Protein AF-A0A5Y6IS08-F1 (afdb_monomer_lite)

InterPro domains:
  IPR002104 Integrase, catalytic domain [PS51898] (39-95)
  IPR011010 DNA breaking-rejoining enzyme, catalytic core [SSF56349] (40-89)
  IPR013762 Integrase-like, catalytic domain superfamily [G3DSA:1.10.443.10] (36-94)

pLDDT: mean 76.19, std 16.87, range [39.12, 93.0]

Foldseek 3Di:
DDDDDDPDPPPPPPPPVDVDDDPVVVVVVVQVVQVVDPPHDNDDDPVVLVVVLVPDPDPVVSVLSVCCVVPVDDPVRSVPDDPVVDDCDPPGDPD

Sequence (95 aa):
MSQPPLPAVCTQAASALLPVAIDYPAALALRQMAMQHDDYPKYLLAPEVSALLHYVPDLHRRMLLATLWNTGARINEALALTRGDFSLAPPYPFV

Organism: Salmonella enterica (NCBI:txid28901)

Radius of gyration: 17.57 Å; chains: 1; bounding box: 34×54×38 Å

Secondary structure (DSSP, 8-state):
-PPPPPP-----------SS---HHHHHHHHHHHHT-TTS-----HHHHHHHHHH---HHHHHHHHHHHHH---HHHHHH--GGG---PSSPP--

Structure (mmCIF, N/CA/C/O backbone):
data_AF-A0A5Y6IS08-F1
#
_entry.id   AF-A0A5Y6IS08-F1
#
loop_
_atom_site.group_PDB
_atom_site.id
_atom_site.type_symbol
_atom_site.label_atom_id
_atom_site.label_alt_id
_atom_site.label_comp_id
_atom_site.label_asym_id
_atom_site.label_entity_id
_atom_site.label_seq_id
_atom_site.pdbx_PDB_ins_code
_atom_site.Cartn_x
_atom_site.Cartn_y
_atom_site.Cartn_z
_atom_site.occupancy
_atom_site.B_iso_or_equiv
_atom_site.auth_seq_id
_atom_site.auth_comp_id
_atom_site.auth_asym_id
_atom_site.auth_atom_id
_atom_site.pdbx_PDB_model_num
ATOM 1 N N . MET A 1 1 ? 19.504 39.598 -6.199 1.00 39.12 1 MET A N 1
ATOM 2 C CA . MET A 1 1 ? 18.992 38.507 -7.052 1.00 39.12 1 MET A CA 1
ATOM 3 C C . MET A 1 1 ? 18.890 37.271 -6.180 1.00 39.12 1 MET A C 1
ATOM 5 O O . MET A 1 1 ? 19.896 36.812 -5.662 1.00 39.12 1 MET A O 1
ATOM 9 N N . SER A 1 2 ? 17.661 36.872 -5.890 1.00 44.09 2 SER A N 1
ATOM 10 C CA . SER A 1 2 ? 17.251 35.823 -4.957 1.00 44.09 2 SER A CA 1
ATOM 11 C C . SER A 1 2 ? 17.618 34.431 -5.486 1.00 44.09 2 SER A C 1
ATOM 13 O O . SER A 1 2 ? 17.112 34.020 -6.526 1.00 44.09 2 SER A O 1
ATOM 15 N N . GLN A 1 3 ? 18.486 33.706 -4.775 1.00 51.00 3 GLN A N 1
ATOM 16 C CA . GLN A 1 3 ? 18.707 32.273 -5.000 1.00 51.00 3 GLN A CA 1
ATOM 17 C C . GLN A 1 3 ? 17.576 31.453 -4.347 1.00 51.00 3 GLN A C 1
ATOM 19 O O . GLN A 1 3 ? 17.152 31.796 -3.241 1.00 51.00 3 GLN A O 1
ATOM 24 N N . PRO A 1 4 ? 17.080 30.385 -4.998 1.00 57.38 4 PRO A N 1
ATOM 25 C CA . PRO A 1 4 ? 16.069 29.503 -4.424 1.00 57.38 4 PRO A CA 1
ATOM 26 C C . PRO A 1 4 ? 16.672 28.608 -3.322 1.00 57.38 4 PRO A C 1
ATOM 28 O O . PRO A 1 4 ? 17.871 28.318 -3.360 1.00 57.38 4 PRO A O 1
ATOM 31 N N . PRO A 1 5 ? 15.871 28.152 -2.341 1.00 50.88 5 PRO A N 1
ATOM 32 C CA . PRO A 1 5 ? 16.343 27.237 -1.309 1.00 50.88 5 PRO A CA 1
ATOM 33 C C . PRO A 1 5 ? 16.646 25.854 -1.908 1.00 50.88 5 PRO A C 1
ATOM 35 O O . PRO A 1 5 ? 15.875 25.317 -2.703 1.00 50.88 5 PRO A O 1
ATOM 38 N N . LEU A 1 6 ? 17.801 25.305 -1.526 1.00 51.69 6 LEU A N 1
ATOM 39 C CA . LEU A 1 6 ? 18.294 23.972 -1.883 1.00 51.69 6 LEU A CA 1
ATOM 40 C C . LEU A 1 6 ? 17.286 22.872 -1.487 1.00 51.69 6 LEU A C 1
ATOM 42 O O . LEU A 1 6 ? 16.556 23.046 -0.507 1.00 51.69 6 LEU A O 1
ATOM 46 N N . PRO A 1 7 ? 17.239 21.736 -2.213 1.00 46.62 7 PRO A N 1
ATOM 47 C CA . PRO A 1 7 ? 16.308 20.656 -1.917 1.00 46.62 7 PRO A CA 1
ATOM 48 C C . PRO A 1 7 ? 16.568 20.120 -0.509 1.00 46.62 7 PRO A C 1
ATOM 50 O O . PRO A 1 7 ? 17.718 19.977 -0.091 1.00 46.62 7 PRO A O 1
ATOM 53 N N . ALA A 1 8 ? 15.485 19.846 0.217 1.00 46.06 8 ALA A N 1
ATOM 54 C CA . ALA A 1 8 ? 15.520 19.287 1.556 1.00 46.06 8 ALA A CA 1
ATOM 55 C C . ALA A 1 8 ? 16.433 18.054 1.581 1.00 46.06 8 ALA A C 1
ATOM 57 O O . ALA A 1 8 ? 16.131 17.025 0.974 1.00 46.06 8 ALA A O 1
ATOM 58 N N . VAL A 1 9 ? 17.563 18.175 2.280 1.00 43.22 9 VAL A N 1
ATOM 59 C CA . VAL A 1 9 ? 18.381 17.033 2.675 1.00 43.22 9 VAL A CA 1
ATOM 60 C C . VAL A 1 9 ? 17.467 16.148 3.507 1.00 43.22 9 VAL A C 1
ATOM 62 O O . VAL A 1 9 ? 17.082 16.501 4.620 1.00 43.22 9 VAL A O 1
ATOM 65 N N . CYS A 1 10 ? 17.053 15.026 2.928 1.00 44.25 10 CYS A N 1
ATOM 66 C CA . CYS A 1 10 ? 16.355 13.988 3.658 1.00 44.25 10 CYS A CA 1
ATOM 67 C C . CYS A 1 10 ? 17.396 13.397 4.610 1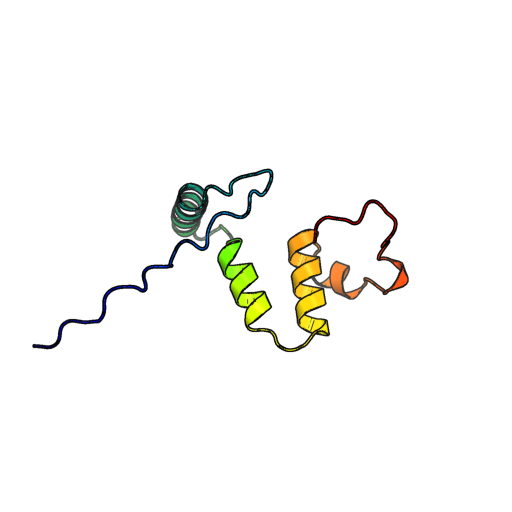.00 44.25 10 CYS A C 1
ATOM 69 O O . CYS A 1 10 ? 18.244 12.605 4.199 1.00 44.25 10 CYS A O 1
ATOM 71 N N . THR A 1 11 ? 17.418 13.886 5.849 1.00 44.03 11 THR A N 1
ATOM 72 C CA . THR A 1 11 ? 18.250 13.343 6.917 1.00 44.03 11 THR A CA 1
ATOM 73 C C . THR A 1 11 ? 17.986 11.845 6.958 1.00 44.03 11 THR A C 1
ATOM 75 O O . THR A 1 11 ? 16.860 11.433 7.233 1.00 44.03 11 THR A O 1
ATOM 78 N N . GLN A 1 12 ? 18.992 11.036 6.614 1.00 49.50 12 GLN A N 1
ATOM 79 C CA . GLN A 1 12 ? 18.935 9.585 6.755 1.00 49.50 12 GLN A CA 1
ATOM 80 C C . GLN A 1 12 ? 18.659 9.298 8.231 1.00 49.50 12 GLN A C 1
ATOM 82 O O . GLN A 1 12 ? 19.554 9.382 9.072 1.00 49.50 12 GLN A O 1
ATOM 87 N N . ALA A 1 13 ? 17.394 9.037 8.560 1.00 47.00 13 ALA A N 1
ATOM 88 C CA . ALA A 1 13 ? 17.035 8.482 9.848 1.00 47.00 13 ALA A CA 1
ATOM 89 C C . ALA A 1 13 ? 17.784 7.155 9.952 1.00 47.00 13 ALA A C 1
ATOM 91 O O . ALA A 1 13 ? 17.696 6.332 9.038 1.00 47.00 13 ALA A O 1
ATOM 92 N N . ALA A 1 14 ? 18.584 7.029 11.013 1.00 43.03 14 ALA A N 1
ATOM 93 C CA . ALA A 1 14 ? 19.450 5.891 11.270 1.00 43.03 14 ALA A CA 1
ATOM 94 C C . ALA A 1 14 ? 18.735 4.595 10.894 1.00 43.03 14 ALA A C 1
ATOM 96 O O . ALA A 1 14 ? 17.626 4.338 11.365 1.00 43.03 14 ALA A O 1
ATOM 97 N N . SER A 1 15 ? 19.370 3.828 10.011 1.00 45.75 15 SER A N 1
ATOM 98 C CA . SER A 1 15 ? 18.913 2.531 9.548 1.00 45.75 15 SER A CA 1
ATOM 99 C C . SER A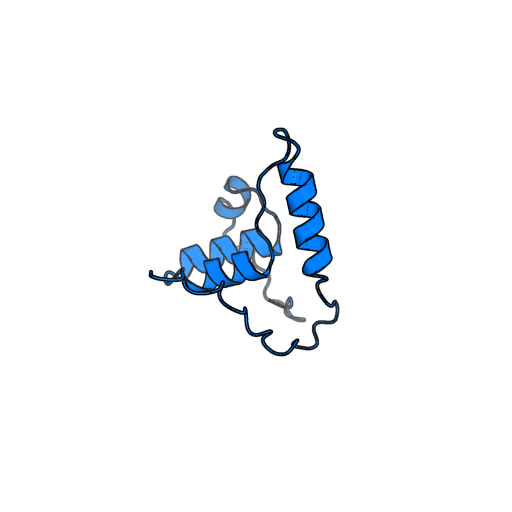 1 15 ? 18.606 1.678 10.774 1.00 45.75 15 SER A C 1
ATOM 101 O O . SER A 1 15 ? 19.511 1.130 11.404 1.00 45.75 15 SER A O 1
ATOM 103 N N . ALA A 1 16 ? 17.329 1.583 11.148 1.00 47.72 16 ALA A N 1
ATOM 104 C CA . ALA A 1 16 ? 16.889 0.477 11.971 1.00 47.72 16 ALA A CA 1
ATOM 105 C C . ALA A 1 16 ? 17.374 -0.776 11.238 1.00 47.72 16 ALA A C 1
ATOM 107 O O . ALA A 1 16 ? 17.191 -0.875 10.023 1.00 47.72 16 ALA A O 1
ATOM 108 N N . LEU A 1 17 ? 18.081 -1.656 11.949 1.00 46.50 17 LEU A N 1
ATOM 109 C CA . LEU A 1 17 ? 18.603 -2.924 11.443 1.00 46.50 17 LEU A CA 1
ATOM 110 C C . LEU A 1 17 ? 17.421 -3.822 11.051 1.00 46.50 17 LEU A C 1
ATOM 112 O O . LEU A 1 17 ? 17.061 -4.757 11.759 1.00 46.50 17 LEU A O 1
ATOM 116 N N . LEU A 1 18 ? 16.770 -3.489 9.941 1.00 50.16 18 LEU A N 1
ATOM 117 C CA . LEU A 1 18 ? 15.838 -4.358 9.260 1.00 50.16 18 LEU A CA 1
ATOM 118 C C . LEU A 1 18 ? 16.684 -5.452 8.590 1.00 50.16 18 LEU A C 1
ATOM 120 O O . LEU A 1 18 ? 17.733 -5.134 8.024 1.00 50.16 18 LEU A O 1
ATOM 124 N N . PRO A 1 19 ? 16.258 -6.727 8.624 1.00 56.09 19 PRO A N 1
ATOM 125 C CA . PRO A 1 19 ? 17.007 -7.848 8.042 1.00 56.09 19 PRO A CA 1
ATOM 126 C C . PRO A 1 19 ? 17.357 -7.676 6.554 1.00 56.09 19 PRO A C 1
ATOM 128 O O . PRO A 1 19 ? 18.231 -8.370 6.043 1.00 56.09 19 PRO A O 1
ATOM 131 N N . VAL A 1 20 ? 16.686 -6.748 5.865 1.00 57.00 20 VAL A N 1
ATOM 132 C CA . VAL A 1 20 ? 16.954 -6.336 4.487 1.00 57.00 20 VAL A CA 1
ATOM 133 C C . VAL A 1 20 ? 17.142 -4.820 4.462 1.00 57.00 20 VAL A C 1
ATOM 135 O O . VAL A 1 20 ? 16.212 -4.064 4.752 1.00 57.00 20 VAL A O 1
ATOM 138 N N . ALA A 1 21 ? 18.342 -4.369 4.096 1.00 64.44 21 ALA A N 1
ATOM 139 C CA . ALA A 1 21 ? 18.572 -2.976 3.739 1.00 64.44 21 ALA A CA 1
ATOM 140 C C . ALA A 1 21 ? 17.846 -2.689 2.415 1.00 64.44 21 ALA A C 1
ATOM 142 O O . ALA A 1 21 ? 18.071 -3.369 1.417 1.00 64.44 21 ALA A O 1
ATOM 143 N N . ILE A 1 22 ? 16.940 -1.711 2.409 1.00 71.19 22 ILE A N 1
ATOM 144 C CA . ILE A 1 22 ? 16.277 -1.279 1.176 1.00 71.19 22 ILE A CA 1
ATOM 145 C C . ILE A 1 22 ? 17.248 -0.365 0.427 1.00 71.19 22 ILE A C 1
ATOM 147 O O . ILE A 1 22 ? 17.510 0.756 0.871 1.00 71.19 22 ILE A O 1
ATOM 151 N N . ASP A 1 23 ? 17.751 -0.824 -0.721 1.00 83.06 23 ASP A N 1
ATOM 152 C CA . ASP A 1 23 ? 18.629 -0.046 -1.602 1.00 83.06 23 ASP A CA 1
ATOM 153 C C . ASP A 1 23 ? 17.855 1.087 -2.293 1.00 83.06 23 ASP A C 1
ATOM 155 O O . ASP A 1 23 ? 17.450 1.016 -3.456 1.00 83.06 23 ASP A O 1
ATOM 159 N N . TYR A 1 24 ? 17.641 2.172 -1.552 1.00 81.62 24 TYR A N 1
ATOM 160 C CA . TYR A 1 24 ? 16.876 3.331 -2.003 1.00 81.62 24 TYR A CA 1
ATOM 161 C C . TYR A 1 24 ? 17.383 3.957 -3.321 1.00 81.62 24 TYR A C 1
ATOM 163 O O . TYR A 1 24 ? 16.549 4.267 -4.176 1.00 81.62 24 TYR A O 1
ATOM 171 N N . PRO A 1 25 ? 18.705 4.104 -3.562 1.00 85.06 25 PRO A N 1
ATOM 172 C CA . PRO A 1 25 ? 19.205 4.633 -4.832 1.00 85.06 25 PRO A CA 1
ATOM 173 C C . PRO A 1 25 ? 18.830 3.755 -6.032 1.00 85.06 25 PRO A C 1
ATOM 175 O O . PRO A 1 25 ? 18.459 4.275 -7.084 1.00 85.06 25 PRO A O 1
ATOM 178 N N . ALA A 1 26 ? 18.873 2.430 -5.867 1.00 85.88 26 ALA A N 1
ATOM 179 C CA . ALA A 1 26 ? 18.485 1.490 -6.912 1.00 85.88 26 ALA A CA 1
ATOM 180 C C . ALA A 1 26 ? 16.979 1.578 -7.200 1.00 85.88 26 ALA A C 1
ATOM 182 O O . ALA A 1 26 ? 16.568 1.647 -8.358 1.00 85.88 26 ALA A O 1
ATOM 183 N N . ALA A 1 27 ? 16.154 1.666 -6.154 1.00 87.00 27 ALA A N 1
ATOM 184 C CA . ALA A 1 27 ? 14.709 1.809 -6.301 1.00 87.00 27 ALA A CA 1
ATOM 185 C C . ALA A 1 27 ? 14.313 3.120 -7.013 1.00 87.00 27 ALA A C 1
ATOM 187 O O . ALA A 1 27 ? 13.386 3.132 -7.828 1.00 87.00 27 ALA A O 1
ATOM 188 N N . LEU A 1 28 ? 15.042 4.213 -6.755 1.00 87.44 28 LEU A N 1
ATOM 189 C CA . LEU A 1 28 ? 14.849 5.486 -7.450 1.00 87.44 28 LEU A CA 1
ATOM 190 C C . LEU A 1 28 ? 15.253 5.399 -8.929 1.00 87.44 28 LEU A C 1
ATOM 192 O O . LEU A 1 28 ? 14.520 5.897 -9.783 1.00 87.44 28 LEU A O 1
ATOM 196 N N . ALA A 1 29 ? 16.373 4.741 -9.240 1.00 88.06 29 ALA A N 1
ATOM 197 C CA . ALA A 1 29 ? 16.817 4.530 -10.617 1.00 88.06 29 ALA A CA 1
ATOM 198 C C . ALA A 1 29 ? 15.799 3.705 -11.423 1.00 88.06 29 ALA A C 1
ATOM 200 O O . ALA A 1 29 ? 15.441 4.089 -12.536 1.00 88.06 29 ALA A O 1
ATOM 201 N N . LEU A 1 30 ? 15.254 2.631 -10.837 1.00 86.88 30 LEU A N 1
ATOM 202 C CA . LEU A 1 30 ? 14.202 1.822 -11.466 1.00 86.88 30 LEU A CA 1
ATOM 203 C C . LEU A 1 30 ? 12.946 2.640 -11.764 1.00 86.88 30 LEU A C 1
ATOM 205 O O . LEU A 1 30 ? 12.366 2.507 -12.838 1.00 86.88 30 LEU A O 1
ATOM 209 N N . ARG A 1 31 ? 12.552 3.538 -10.854 1.00 88.38 31 ARG A N 1
ATOM 210 C CA . ARG A 1 31 ? 11.431 4.446 -11.112 1.00 88.38 31 ARG A CA 1
ATOM 211 C C . ARG A 1 31 ? 11.741 5.397 -12.258 1.00 88.38 31 ARG A C 1
ATOM 213 O O . ARG A 1 31 ? 10.879 5.612 -13.099 1.00 88.38 31 ARG A O 1
ATOM 220 N N . GLN A 1 32 ? 12.934 5.986 -12.287 1.00 86.38 32 GLN A N 1
ATOM 221 C CA . GLN A 1 32 ? 13.330 6.897 -13.363 1.00 86.38 32 GLN A CA 1
ATOM 222 C C . GLN A 1 32 ? 13.314 6.192 -14.721 1.00 86.38 32 GLN A C 1
ATOM 224 O O . GLN A 1 32 ? 12.855 6.781 -15.693 1.00 86.38 32 GLN A O 1
ATOM 229 N N . MET A 1 33 ? 13.738 4.929 -14.773 1.00 87.38 33 MET A N 1
ATOM 230 C CA . MET A 1 33 ? 13.610 4.085 -15.962 1.00 87.38 33 MET A CA 1
ATOM 231 C C . MET A 1 33 ? 12.142 3.817 -16.310 1.00 87.38 33 MET A C 1
ATOM 233 O O . MET A 1 33 ? 11.741 4.020 -17.449 1.00 87.38 33 MET A O 1
ATOM 237 N N . ALA A 1 34 ? 11.310 3.437 -15.336 1.00 85.94 34 ALA A N 1
ATOM 238 C CA . ALA A 1 34 ? 9.883 3.206 -15.560 1.00 85.94 34 ALA A CA 1
ATOM 239 C C . ALA A 1 34 ? 9.151 4.473 -16.038 1.00 85.94 34 ALA A C 1
ATOM 241 O O . ALA A 1 34 ? 8.279 4.388 -16.887 1.00 85.94 34 ALA A O 1
ATOM 242 N N . MET A 1 35 ? 9.539 5.658 -15.557 1.00 84.81 35 MET A N 1
ATOM 243 C CA . MET A 1 35 ? 8.978 6.945 -15.988 1.00 84.81 35 MET A CA 1
ATOM 244 C C . MET A 1 35 ? 9.335 7.326 -17.429 1.00 84.81 35 MET A C 1
ATOM 246 O O . MET A 1 35 ? 8.672 8.195 -17.988 1.00 84.81 35 MET A O 1
ATOM 250 N N . GLN A 1 36 ? 10.368 6.721 -18.024 1.00 86.38 36 GLN A N 1
ATOM 251 C CA . GLN A 1 36 ? 10.695 6.910 -19.444 1.00 86.38 36 GLN A CA 1
ATOM 252 C C . GLN A 1 36 ? 9.743 6.134 -20.364 1.00 86.38 36 GLN A C 1
ATOM 254 O O . GLN A 1 36 ? 9.742 6.362 -21.571 1.00 86.38 36 GLN A O 1
ATOM 259 N N . HIS A 1 37 ? 8.938 5.231 -19.802 1.00 82.88 37 HIS A N 1
ATOM 260 C CA . HIS A 1 37 ? 7.980 4.420 -20.527 1.00 82.88 37 HIS A CA 1
ATOM 261 C C . HIS A 1 37 ? 6.553 4.754 -20.071 1.00 82.88 37 HIS A C 1
ATOM 263 O O . HIS A 1 37 ? 6.169 4.469 -18.938 1.00 82.88 37 HIS A O 1
ATOM 269 N N . ASP A 1 38 ? 5.741 5.310 -20.971 1.00 77.56 38 ASP A N 1
ATOM 270 C CA . ASP A 1 38 ? 4.359 5.712 -20.664 1.00 77.56 38 ASP A CA 1
ATOM 271 C C . ASP A 1 38 ? 3.429 4.535 -20.304 1.00 77.56 38 ASP A C 1
ATOM 273 O O . ASP A 1 38 ? 2.398 4.736 -19.663 1.00 77.56 38 ASP A O 1
ATOM 277 N N . ASP A 1 39 ? 3.807 3.304 -20.663 1.00 83.75 39 ASP A N 1
ATOM 278 C CA . 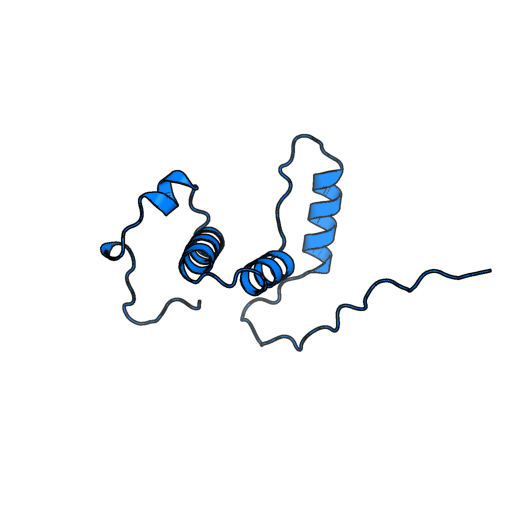ASP A 1 39 ? 3.024 2.090 -20.398 1.00 83.75 39 ASP A C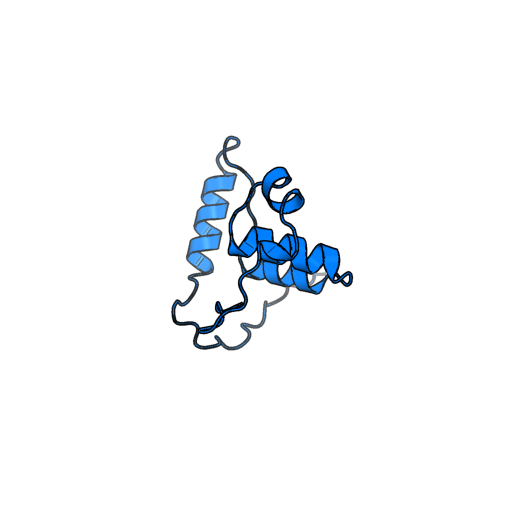A 1
ATOM 279 C C . ASP A 1 39 ? 3.150 1.571 -18.954 1.00 83.75 39 ASP A C 1
ATOM 281 O O . ASP A 1 39 ? 2.384 0.696 -18.539 1.00 83.75 39 ASP A O 1
ATOM 285 N N . TYR A 1 40 ? 4.110 2.076 -18.169 1.00 83.38 40 TYR A N 1
ATOM 286 C CA . TYR A 1 40 ? 4.342 1.576 -16.815 1.00 83.38 40 TYR A CA 1
ATOM 287 C C . TYR A 1 40 ? 3.569 2.377 -15.761 1.00 83.38 40 TYR A C 1
ATOM 289 O O . TYR A 1 40 ? 3.540 3.612 -15.781 1.00 83.38 40 TYR A O 1
ATOM 297 N N . PRO A 1 41 ? 2.965 1.693 -14.774 1.00 80.81 41 PRO A N 1
ATOM 298 C CA . PRO A 1 41 ? 2.227 2.361 -13.719 1.00 80.81 41 PRO A CA 1
ATOM 299 C C . PRO A 1 41 ? 3.167 3.166 -12.818 1.00 80.81 41 PRO A C 1
ATOM 301 O O . PRO A 1 41 ? 4.248 2.721 -12.431 1.00 80.81 41 PRO A O 1
ATOM 304 N N . LYS A 1 42 ? 2.707 4.349 -12.410 1.00 86.69 42 LYS A N 1
ATOM 305 C CA . LYS A 1 42 ? 3.389 5.176 -11.411 1.00 86.69 42 LYS A CA 1
ATOM 306 C C . LYS A 1 42 ? 3.178 4.551 -10.032 1.00 86.69 42 LYS A C 1
ATOM 308 O O . LYS A 1 42 ? 2.062 4.556 -9.519 1.00 86.69 42 LYS A O 1
ATOM 313 N N . TYR A 1 43 ? 4.241 4.012 -9.444 1.00 86.69 43 TYR A N 1
ATOM 314 C CA . TYR A 1 43 ? 4.213 3.358 -8.132 1.00 86.69 43 TYR A CA 1
ATOM 315 C C . TYR A 1 43 ? 4.939 4.184 -7.063 1.00 86.69 43 TYR A C 1
ATOM 317 O O . TYR A 1 43 ? 5.834 4.972 -7.379 1.00 86.69 43 TYR A O 1
ATOM 325 N N . LEU A 1 44 ? 4.565 3.991 -5.794 1.00 85.88 44 LEU A N 1
ATOM 326 C CA . LEU A 1 44 ? 5.159 4.653 -4.624 1.00 85.88 44 LEU A CA 1
ATOM 327 C C . LEU A 1 44 ? 6.333 3.840 -4.051 1.00 85.88 44 LEU A C 1
ATOM 329 O O . LEU A 1 44 ? 6.331 2.612 -4.110 1.00 85.88 44 LEU A O 1
ATOM 333 N N . LEU A 1 45 ? 7.329 4.526 -3.487 1.00 87.69 45 LEU A N 1
ATOM 334 C CA . LEU A 1 45 ? 8.452 3.905 -2.776 1.00 87.69 45 LEU A CA 1
ATOM 335 C C . LEU A 1 45 ? 8.127 3.758 -1.284 1.00 87.69 45 LEU A C 1
ATOM 337 O O . LEU A 1 45 ? 7.326 4.511 -0.736 1.00 87.69 45 LEU A O 1
ATOM 341 N N . ALA A 1 46 ? 8.817 2.842 -0.602 1.00 84.31 46 ALA A N 1
ATOM 342 C CA . ALA A 1 46 ? 8.652 2.601 0.835 1.00 84.31 46 ALA A CA 1
ATOM 343 C C . ALA A 1 46 ? 8.642 3.878 1.716 1.00 84.31 46 ALA A C 1
ATOM 345 O O . ALA A 1 46 ? 7.711 4.034 2.509 1.00 84.31 46 ALA A O 1
ATOM 346 N N . PRO A 1 47 ? 9.590 4.833 1.587 1.00 83.75 47 PRO A N 1
ATOM 347 C CA . PRO A 1 47 ? 9.542 6.066 2.379 1.00 83.75 47 PRO A CA 1
ATOM 348 C C . PRO A 1 47 ? 8.351 6.972 2.044 1.00 83.75 47 PRO A C 1
ATOM 350 O O . PRO A 1 47 ? 7.855 7.667 2.925 1.00 83.75 47 PRO A O 1
ATOM 353 N N . GLU A 1 48 ? 7.851 6.953 0.809 1.00 87.69 48 GLU A N 1
ATOM 354 C CA . GLU A 1 48 ? 6.677 7.745 0.423 1.00 87.69 48 GLU A CA 1
ATOM 355 C C . GLU A 1 48 ? 5.393 7.142 0.982 1.00 87.69 48 GLU A C 1
ATOM 357 O O . GLU A 1 48 ? 4.517 7.877 1.428 1.00 87.69 48 GLU A O 1
ATOM 362 N N . VAL A 1 49 ? 5.292 5.811 1.012 1.00 86.88 49 VAL A N 1
ATOM 363 C CA . VAL A 1 49 ? 4.174 5.120 1.665 1.00 86.88 49 VAL A CA 1
ATOM 364 C C . VAL A 1 49 ? 4.207 5.357 3.172 1.00 86.88 49 VAL A C 1
ATOM 366 O O . VAL A 1 49 ? 3.168 5.637 3.763 1.00 86.88 49 VAL A O 1
ATOM 369 N N . SER A 1 50 ? 5.390 5.341 3.791 1.00 85.12 50 SER A N 1
ATOM 370 C CA . SER A 1 50 ? 5.552 5.705 5.204 1.00 85.12 50 SER A CA 1
ATOM 371 C C . SER A 1 50 ? 5.107 7.148 5.478 1.00 85.12 50 SER A C 1
ATOM 373 O O . SER A 1 50 ? 4.321 7.394 6.395 1.00 85.12 50 SER A O 1
ATOM 375 N N . ALA A 1 51 ? 5.514 8.099 4.630 1.00 87.62 51 ALA A N 1
ATOM 376 C CA . ALA A 1 51 ? 5.059 9.485 4.725 1.00 87.62 51 ALA A CA 1
ATOM 377 C C . ALA A 1 51 ? 3.535 9.597 4.541 1.00 87.62 51 ALA A C 1
ATOM 379 O O . ALA A 1 51 ? 2.865 10.281 5.311 1.00 87.62 51 ALA A O 1
ATOM 380 N N . LEU A 1 52 ? 2.965 8.879 3.570 1.00 88.25 52 LEU A N 1
ATOM 381 C CA . LEU A 1 52 ? 1.524 8.831 3.336 1.00 88.25 52 LEU A CA 1
ATOM 382 C C . LEU A 1 52 ? 0.777 8.302 4.566 1.00 88.25 52 LEU A C 1
ATOM 384 O O . LEU A 1 52 ? -0.201 8.914 4.988 1.00 88.25 52 LEU A O 1
ATOM 388 N N . LEU A 1 53 ? 1.252 7.220 5.188 1.00 87.62 53 LEU A N 1
ATOM 389 C CA . LEU A 1 53 ? 0.667 6.681 6.419 1.00 87.62 53 LEU A CA 1
ATOM 390 C C . LEU A 1 53 ? 0.788 7.654 7.601 1.00 87.62 53 LEU A C 1
ATOM 392 O O . LEU A 1 53 ? -0.109 7.692 8.443 1.00 87.62 53 LEU A O 1
ATOM 396 N N . HIS A 1 54 ? 1.855 8.458 7.654 1.00 87.81 54 HIS A N 1
ATOM 397 C CA . HIS A 1 54 ? 2.033 9.498 8.669 1.00 87.81 54 HIS A CA 1
ATOM 398 C C . HIS A 1 54 ? 1.031 10.653 8.511 1.00 87.81 54 HIS A C 1
ATOM 400 O O . HIS A 1 54 ? 0.519 11.162 9.506 1.00 87.81 54 HIS A O 1
ATOM 406 N N . TYR A 1 55 ? 0.703 11.041 7.276 1.00 89.44 55 TYR A N 1
ATOM 407 C CA . TYR A 1 55 ? -0.252 12.121 7.000 1.00 89.44 55 TYR A CA 1
ATOM 408 C C . TYR A 1 55 ? -1.725 11.716 7.120 1.00 89.44 55 TYR A C 1
ATOM 410 O O . TYR A 1 55 ? -2.592 12.585 7.047 1.00 89.44 55 TYR A O 1
ATOM 418 N N . VAL A 1 56 ? -2.037 10.430 7.297 1.00 90.31 56 VAL A N 1
ATOM 419 C CA . VAL A 1 56 ? -3.414 9.943 7.455 1.00 90.31 56 VAL A CA 1
ATOM 420 C C . VAL A 1 56 ? -3.754 9.850 8.950 1.00 90.31 56 VAL A C 1
ATOM 422 O O . VAL A 1 56 ? -3.345 8.893 9.612 1.00 90.31 56 VAL A O 1
ATOM 425 N N . PRO A 1 57 ? -4.525 10.809 9.507 1.00 88.00 57 PRO A N 1
ATOM 426 C CA . PRO A 1 57 ? -4.876 10.794 10.928 1.00 88.00 57 PRO A CA 1
ATOM 427 C C . PRO A 1 57 ? -5.962 9.760 11.257 1.00 88.00 57 PRO A C 1
ATOM 429 O O . PRO A 1 57 ? -6.082 9.335 12.403 1.00 88.00 57 PRO A O 1
ATOM 432 N N . ASP A 1 58 ? -6.764 9.360 10.265 1.00 92.38 58 ASP A N 1
ATOM 433 C CA . ASP A 1 58 ? -7.852 8.404 10.447 1.00 92.38 58 ASP A CA 1
ATOM 434 C C . ASP A 1 58 ? -7.327 6.966 10.526 1.00 92.38 58 ASP A C 1
ATOM 436 O O . ASP A 1 58 ? -6.707 6.455 9.589 1.00 92.38 58 ASP A O 1
ATOM 440 N N . LEU A 1 59 ? -7.613 6.293 11.643 1.00 89.50 59 LEU A N 1
ATOM 441 C CA . LEU A 1 59 ? -7.135 4.936 11.902 1.00 89.50 59 LEU A CA 1
ATOM 442 C C . LEU A 1 59 ? -7.658 3.935 10.867 1.00 89.50 59 LEU A C 1
ATOM 444 O O . LEU A 1 59 ? -6.916 3.040 10.471 1.00 89.50 59 LEU A O 1
ATOM 448 N N . HIS A 1 60 ? -8.909 4.079 10.424 1.00 88.69 60 HIS A N 1
ATOM 449 C CA . HIS A 1 60 ? -9.519 3.140 9.486 1.00 88.69 60 HIS A CA 1
ATOM 450 C C . HIS A 1 60 ? -8.858 3.220 8.105 1.00 88.69 60 HIS A C 1
ATOM 452 O O . HIS A 1 60 ? -8.430 2.204 7.557 1.00 88.69 60 HIS A O 1
ATOM 458 N N . ARG A 1 61 ? -8.669 4.434 7.578 1.00 89.69 61 ARG A N 1
ATOM 459 C CA . ARG A 1 61 ? -7.917 4.663 6.335 1.00 89.69 61 ARG A CA 1
ATOM 460 C C . ARG A 1 61 ? -6.467 4.217 6.456 1.00 89.69 61 ARG A C 1
ATOM 462 O O . ARG A 1 61 ? -5.952 3.592 5.533 1.00 89.69 61 ARG A O 1
ATOM 469 N N . ARG A 1 62 ? -5.816 4.498 7.589 1.00 90.25 62 ARG A N 1
ATOM 470 C CA . ARG A 1 62 ? -4.437 4.061 7.838 1.00 90.25 62 ARG A CA 1
ATOM 471 C C . ARG A 1 62 ? -4.324 2.539 7.844 1.00 90.25 62 ARG A C 1
ATOM 473 O O . ARG A 1 62 ? -3.400 2.011 7.238 1.00 90.25 62 ARG A O 1
ATOM 480 N N . MET A 1 63 ? -5.270 1.844 8.478 1.00 89.19 63 MET A N 1
ATOM 481 C CA . MET A 1 63 ? -5.339 0.382 8.469 1.00 89.19 63 MET A CA 1
ATOM 482 C C . MET A 1 63 ? -5.507 -0.147 7.044 1.00 89.19 63 MET A C 1
ATOM 484 O O . MET A 1 63 ? -4.722 -0.992 6.637 1.00 89.19 63 MET A O 1
ATOM 488 N N . LEU A 1 64 ? -6.457 0.384 6.266 1.00 89.81 64 LEU A N 1
ATOM 489 C CA . LEU A 1 64 ? -6.667 -0.032 4.876 1.00 89.81 64 LEU A CA 1
ATOM 490 C C . LEU A 1 64 ? -5.390 0.122 4.036 1.00 89.81 64 LEU A C 1
ATOM 492 O O . LEU A 1 64 ? -4.982 -0.810 3.348 1.00 89.81 64 LEU A O 1
ATOM 496 N N . LEU A 1 65 ? -4.738 1.282 4.118 1.00 90.19 65 LEU A N 1
ATOM 497 C CA . LEU A 1 65 ? -3.503 1.566 3.385 1.00 90.19 65 LEU A CA 1
ATOM 498 C C . LEU A 1 65 ? -2.349 0.661 3.825 1.00 90.19 65 LEU A C 1
ATOM 500 O O . LEU A 1 65 ? -1.613 0.157 2.979 1.00 90.19 65 LEU A O 1
ATOM 504 N N . ALA A 1 66 ? -2.214 0.411 5.128 1.00 88.88 66 ALA A N 1
ATOM 505 C CA . ALA A 1 66 ? -1.220 -0.516 5.653 1.00 88.88 66 ALA A CA 1
ATOM 506 C C . ALA A 1 66 ? -1.492 -1.954 5.187 1.00 88.88 66 ALA A C 1
ATOM 508 O O . ALA A 1 66 ? -0.563 -2.655 4.800 1.00 88.88 66 ALA A O 1
ATOM 509 N N . THR A 1 67 ? -2.749 -2.404 5.167 1.00 88.94 67 THR A N 1
ATOM 510 C CA . THR A 1 67 ? -3.116 -3.731 4.655 1.00 88.94 67 THR A CA 1
ATOM 511 C C . THR A 1 67 ? -2.804 -3.853 3.167 1.00 88.94 67 THR A C 1
ATOM 513 O O . THR A 1 67 ? -2.193 -4.841 2.763 1.00 88.94 67 THR A O 1
ATOM 516 N N . LEU A 1 68 ? -3.147 -2.843 2.362 1.00 90.81 68 LEU A N 1
ATOM 517 C CA . LEU A 1 68 ? -2.816 -2.805 0.935 1.00 90.81 68 LEU A CA 1
ATOM 518 C C . LEU A 1 68 ? -1.301 -2.867 0.702 1.00 90.81 68 LEU A C 1
ATOM 520 O O . LEU A 1 68 ? -0.852 -3.640 -0.137 1.00 90.81 68 LEU A O 1
ATOM 524 N N . TRP A 1 69 ? -0.512 -2.105 1.464 1.00 87.69 69 TRP A N 1
ATOM 525 C CA . TRP A 1 69 ? 0.948 -2.110 1.348 1.00 87.69 69 TRP A CA 1
ATOM 526 C C . TRP A 1 69 ? 1.576 -3.446 1.763 1.00 87.69 69 TRP A C 1
ATOM 528 O O . TRP A 1 69 ? 2.450 -3.952 1.067 1.00 87.69 69 TRP A O 1
ATOM 538 N N . ASN A 1 70 ? 1.112 -4.040 2.866 1.00 85.69 70 ASN A N 1
ATOM 539 C CA . ASN A 1 70 ? 1.681 -5.281 3.394 1.00 85.69 70 ASN A CA 1
ATOM 540 C C . ASN A 1 70 ? 1.293 -6.529 2.584 1.00 85.69 70 ASN A C 1
ATOM 542 O O . ASN A 1 70 ? 2.036 -7.505 2.584 1.00 85.69 70 ASN A O 1
ATOM 546 N N . THR A 1 71 ? 0.132 -6.525 1.918 1.00 86.00 71 THR A N 1
ATOM 547 C CA . THR A 1 71 ? -0.400 -7.714 1.220 1.00 86.00 71 THR A CA 1
ATOM 548 C C . THR A 1 71 ? -0.456 -7.581 -0.300 1.00 86.00 71 THR A C 1
ATOM 550 O O . THR A 1 71 ? -0.536 -8.593 -0.990 1.00 86.00 71 THR A O 1
ATOM 553 N N . GLY A 1 72 ? -0.435 -6.360 -0.845 1.00 87.94 72 GLY A N 1
ATOM 554 C CA . GLY A 1 72 ? -0.624 -6.112 -2.277 1.00 87.94 72 GLY A CA 1
ATOM 555 C C . GLY A 1 72 ? -2.045 -6.390 -2.791 1.00 87.94 72 GLY A C 1
ATOM 556 O O . GLY A 1 72 ? -2.227 -6.546 -3.998 1.00 87.94 72 GLY A O 1
ATOM 557 N N . ALA A 1 73 ? -3.046 -6.479 -1.905 1.00 90.31 73 ALA A N 1
ATOM 558 C CA . ALA A 1 73 ? -4.430 -6.786 -2.269 1.00 90.31 73 ALA A CA 1
ATOM 559 C C . ALA A 1 73 ? -5.043 -5.745 -3.226 1.00 90.31 73 ALA A C 1
ATOM 561 O O . ALA A 1 73 ? -4.742 -4.549 -3.158 1.00 90.31 73 ALA A O 1
ATOM 562 N N . ARG A 1 74 ? -5.968 -6.172 -4.096 1.00 90.38 74 ARG A N 1
ATOM 563 C CA . ARG A 1 74 ? -6.778 -5.235 -4.894 1.00 90.38 74 ARG A CA 1
ATOM 564 C C . ARG A 1 74 ? -7.759 -4.493 -3.990 1.00 90.38 74 ARG A C 1
ATOM 566 O O . ARG A 1 74 ? -8.224 -5.039 -2.996 1.00 90.38 74 ARG A O 1
ATOM 573 N N . ILE A 1 75 ? -8.168 -3.281 -4.372 1.00 90.75 75 ILE A N 1
ATOM 574 C CA . ILE A 1 75 ? -9.077 -2.467 -3.545 1.00 90.75 75 ILE A CA 1
ATOM 575 C C . ILE A 1 7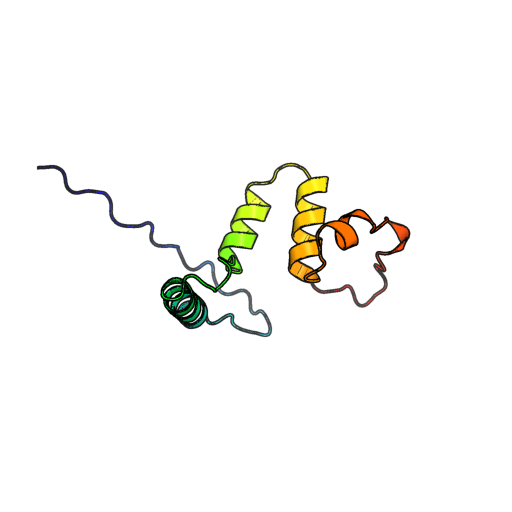5 ? -10.381 -3.197 -3.184 1.00 90.75 75 ILE A C 1
ATOM 577 O O . ILE A 1 75 ? -10.807 -3.155 -2.037 1.00 90.75 75 ILE A O 1
ATOM 581 N N . ASN A 1 76 ? -10.975 -3.933 -4.126 1.00 93.00 76 ASN A N 1
ATOM 582 C CA . ASN A 1 76 ? -12.201 -4.694 -3.873 1.00 93.00 76 ASN A CA 1
ATOM 583 C C . ASN A 1 76 ? -11.968 -5.892 -2.942 1.00 93.00 76 ASN A C 1
ATOM 585 O O . ASN A 1 76 ? -12.851 -6.235 -2.165 1.00 93.00 76 ASN A O 1
ATOM 589 N N . GLU A 1 77 ? -10.787 -6.510 -3.005 1.00 90.31 77 GLU A N 1
ATOM 590 C CA . GLU A 1 77 ? -10.401 -7.605 -2.109 1.00 90.31 77 GLU A CA 1
ATOM 591 C C . GLU A 1 77 ? -10.191 -7.057 -0.695 1.00 90.31 77 GLU A C 1
ATOM 593 O O . GLU A 1 77 ? -10.757 -7.581 0.256 1.00 90.31 77 GLU A O 1
ATOM 598 N N . ALA A 1 78 ? -9.467 -5.941 -0.566 1.00 89.94 78 ALA A N 1
ATOM 599 C CA . ALA A 1 78 ? -9.219 -5.285 0.712 1.00 89.94 78 ALA A CA 1
ATOM 600 C C . ALA A 1 78 ? -10.505 -4.775 1.384 1.00 89.94 78 ALA A C 1
ATOM 602 O O . ALA A 1 78 ? -10.624 -4.847 2.602 1.00 89.94 78 ALA A O 1
ATOM 603 N N . LEU A 1 79 ? -11.478 -4.286 0.607 1.00 89.50 79 LEU A N 1
ATOM 604 C CA . LEU A 1 79 ? -12.785 -3.861 1.123 1.00 89.50 79 LEU A CA 1
ATOM 605 C C . LEU A 1 79 ? -13.696 -5.034 1.507 1.00 89.50 79 LEU A C 1
ATOM 607 O O . LEU A 1 79 ? -14.600 -4.850 2.319 1.00 89.50 79 LEU A O 1
ATOM 611 N N . ALA A 1 80 ? -13.477 -6.219 0.935 1.00 91.56 80 ALA A N 1
ATOM 612 C CA . ALA A 1 80 ? -14.190 -7.433 1.319 1.00 91.56 80 ALA A CA 1
ATOM 613 C C . ALA A 1 80 ? -13.648 -8.049 2.620 1.00 91.56 80 ALA A C 1
ATOM 615 O O . ALA A 1 80 ? -14.330 -8.882 3.216 1.00 91.56 80 ALA A O 1
ATOM 616 N N . LEU A 1 81 ? -12.454 -7.639 3.070 1.00 88.12 81 LEU A N 1
ATOM 617 C CA . LEU A 1 81 ? -11.870 -8.121 4.317 1.00 88.12 81 LEU A CA 1
ATOM 618 C C . LEU A 1 81 ? -12.695 -7.660 5.517 1.00 88.12 81 LEU A C 1
ATOM 620 O O . LEU A 1 81 ? -12.986 -6.479 5.719 1.00 88.12 81 LEU A O 1
ATOM 624 N N . THR A 1 82 ? -13.008 -8.620 6.370 1.00 85.62 82 THR A N 1
ATOM 625 C CA . THR A 1 82 ? -13.662 -8.419 7.652 1.00 85.62 82 THR A CA 1
ATOM 626 C C . THR A 1 82 ? -12.662 -8.607 8.788 1.00 85.62 82 THR A C 1
ATOM 628 O O . THR A 1 82 ? -11.561 -9.125 8.614 1.00 85.62 82 THR A O 1
ATOM 631 N N . ARG A 1 83 ? -13.045 -8.216 10.010 1.00 80.88 83 ARG A N 1
ATOM 632 C CA . ARG A 1 83 ? -12.200 -8.422 11.199 1.00 80.88 83 ARG A CA 1
ATOM 633 C C . ARG A 1 83 ? -11.806 -9.896 11.397 1.00 80.88 83 ARG A C 1
ATOM 635 O O . ARG A 1 83 ? -10.735 -10.148 11.936 1.00 80.88 83 ARG A O 1
ATOM 642 N N . GLY A 1 84 ? -12.661 -10.840 10.991 1.00 83.75 84 GLY A N 1
ATOM 643 C CA . GLY A 1 84 ? -12.428 -12.279 11.156 1.00 83.75 84 GLY A CA 1
ATOM 644 C C . GLY A 1 84 ? -11.323 -12.845 10.262 1.00 83.75 84 GLY A C 1
ATOM 645 O O . GLY A 1 84 ? -10.794 -13.907 10.572 1.00 83.75 84 GLY A O 1
ATOM 646 N N . ASP A 1 85 ? -10.940 -12.122 9.208 1.00 85.19 85 ASP A N 1
ATOM 647 C CA . ASP A 1 85 ? -9.917 -12.558 8.251 1.00 85.19 85 ASP A CA 1
ATOM 648 C C . ASP A 1 85 ? -8.488 -12.252 8.735 1.00 85.19 85 ASP A C 1
ATOM 650 O O . ASP A 1 85 ? -7.508 -12.756 8.185 1.00 85.19 85 ASP A O 1
ATOM 654 N N . PHE A 1 86 ? -8.347 -11.449 9.796 1.00 81.38 86 PHE A N 1
ATOM 655 C CA . PHE A 1 86 ? -7.056 -11.104 10.383 1.00 81.38 86 PHE A CA 1
ATOM 656 C C . PHE A 1 86 ? -6.687 -12.083 11.501 1.00 81.38 86 PHE A C 1
ATOM 658 O O . PHE A 1 86 ? -7.193 -11.999 12.621 1.00 81.38 86 PHE A O 1
ATOM 665 N N . SER A 1 87 ? -5.746 -12.987 11.216 1.00 78.38 87 SER A N 1
ATOM 666 C CA . SER A 1 87 ? -5.122 -13.818 12.247 1.00 78.38 87 SER A CA 1
ATOM 667 C C . SER A 1 87 ? -3.993 -13.050 12.932 1.00 78.38 87 SER A C 1
ATOM 669 O O . SER A 1 87 ? -2.962 -12.766 12.328 1.00 78.38 87 SER A O 1
ATOM 671 N N . LEU A 1 88 ? -4.184 -12.727 14.211 1.00 74.44 88 LEU A N 1
ATOM 672 C CA . LEU A 1 88 ? -3.167 -12.112 15.073 1.00 74.44 88 LEU A CA 1
ATOM 673 C C . LEU A 1 88 ? -2.437 -13.161 15.933 1.00 74.44 88 LEU A C 1
ATOM 675 O O . LEU A 1 88 ? -1.947 -12.850 17.018 1.00 74.44 88 LEU A O 1
ATOM 679 N N . ALA A 1 89 ? -2.414 -14.420 15.484 1.00 70.12 89 ALA A N 1
ATOM 680 C CA . ALA A 1 89 ? -1.777 -15.506 16.217 1.00 70.12 89 ALA A CA 1
ATOM 681 C C . ALA A 1 89 ? -0.237 -15.351 16.230 1.00 70.12 89 ALA A C 1
ATOM 683 O O . ALA A 1 89 ? 0.342 -14.938 15.224 1.00 70.12 89 ALA A O 1
ATOM 684 N N . PRO A 1 90 ? 0.445 -15.698 17.338 1.00 68.94 90 PRO A N 1
ATOM 685 C CA . PRO A 1 90 ? 1.906 -15.726 17.390 1.00 68.94 90 PRO A CA 1
ATOM 686 C C . PRO A 1 90 ? 2.498 -16.719 16.369 1.00 68.94 90 PRO A C 1
ATOM 688 O O . PRO A 1 90 ? 1.903 -17.780 16.163 1.00 68.94 90 PRO A O 1
ATOM 691 N N . PRO A 1 91 ? 3.687 -16.460 15.790 1.00 62.00 91 PRO A N 1
ATOM 692 C CA . PRO A 1 91 ? 4.547 -15.295 15.982 1.00 62.00 91 PRO A CA 1
ATOM 693 C C . PRO A 1 91 ? 3.991 -14.107 15.194 1.00 62.00 91 PRO A C 1
ATOM 695 O O . PRO A 1 91 ? 3.687 -14.235 14.012 1.00 62.00 91 PRO A O 1
ATOM 698 N N . TYR A 1 92 ? 3.816 -12.966 15.862 1.00 59.91 92 TYR A N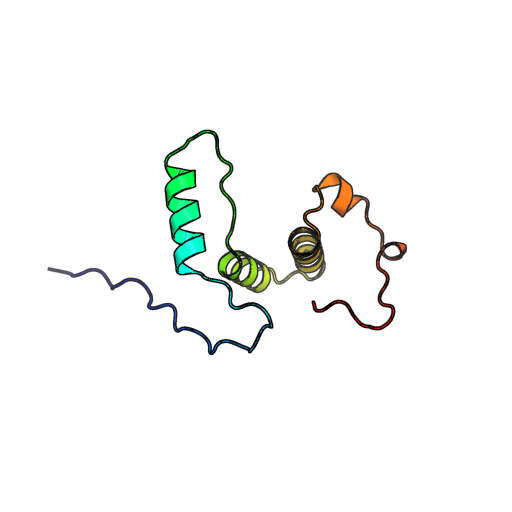 1
ATOM 699 C CA . TYR A 1 92 ? 3.177 -11.802 15.254 1.00 59.91 92 TYR A CA 1
ATOM 700 C C . TYR A 1 92 ? 3.852 -11.441 13.923 1.00 59.91 92 TYR A C 1
ATOM 702 O O . TYR A 1 92 ? 5.086 -11.384 13.877 1.00 59.91 92 TYR A O 1
ATOM 710 N N . PRO A 1 93 ? 3.079 -11.195 12.850 1.00 56.16 93 PRO A N 1
ATOM 711 C CA . PRO A 1 93 ? 3.647 -10.679 11.619 1.00 56.16 93 PRO A CA 1
ATOM 712 C C . PRO A 1 93 ? 4.333 -9.352 11.941 1.00 56.16 93 PRO A C 1
ATOM 714 O O . PRO A 1 93 ? 3.782 -8.523 12.665 1.00 56.16 93 PRO A O 1
ATOM 717 N N . PHE A 1 94 ? 5.562 -9.193 11.458 1.00 52.66 94 PHE A N 1
ATOM 718 C CA . PHE A 1 94 ? 6.337 -7.967 11.600 1.00 52.66 94 PHE A CA 1
ATOM 719 C C . PHE A 1 94 ? 5.614 -6.851 10.830 1.00 52.66 94 PHE A C 1
ATOM 721 O O . PHE A 1 94 ? 5.812 -6.708 9.626 1.00 52.66 94 PHE A O 1
ATOM 728 N N . VAL A 1 95 ? 4.716 -6.135 11.508 1.00 46.09 95 VAL A N 1
ATOM 729 C CA . VAL A 1 95 ? 4.056 -4.919 11.012 1.00 46.09 95 VAL A CA 1
ATOM 730 C C . VAL A 1 95 ? 4.710 -3.714 11.663 1.00 46.09 95 VAL A C 1
ATOM 732 O O . VAL A 1 95 ? 4.881 -3.747 12.903 1.00 46.09 95 VAL A O 1
#